Protein AF-A0A928GUH9-F1 (afdb_monomer)

Structure (mmCIF, N/CA/C/O backbone):
data_AF-A0A928GUH9-F1
#
_entry.id   AF-A0A928GUH9-F1
#
loop_
_atom_site.group_PDB
_atom_site.id
_atom_site.type_symbol
_atom_site.label_atom_id
_atom_site.label_alt_id
_atom_site.label_comp_id
_atom_site.label_asym_id
_atom_site.label_entity_id
_atom_site.label_seq_id
_atom_site.pdbx_PDB_ins_code
_atom_site.Cartn_x
_atom_site.Cartn_y
_atom_site.Cartn_z
_atom_site.occupancy
_atom_site.B_iso_or_equiv
_atom_site.auth_seq_id
_atom_site.auth_comp_id
_atom_site.auth_asym_id
_atom_site.auth_atom_id
_atom_site.pdbx_PDB_model_num
ATOM 1 N N . MET A 1 1 ? 10.749 -5.184 -19.248 1.00 74.69 1 MET A N 1
ATOM 2 C CA . MET A 1 1 ? 9.690 -4.911 -18.252 1.00 74.69 1 MET A CA 1
ATOM 3 C C . MET A 1 1 ? 9.813 -5.922 -17.132 1.00 74.69 1 MET A C 1
ATOM 5 O O . MET A 1 1 ? 9.704 -7.126 -17.361 1.00 74.69 1 MET A O 1
ATOM 9 N N . LYS A 1 2 ? 10.077 -5.426 -15.930 1.00 80.50 2 LYS A N 1
ATOM 10 C CA . LYS A 1 2 ? 10.194 -6.198 -14.700 1.00 80.50 2 LYS A CA 1
ATOM 11 C C . LYS A 1 2 ? 8.882 -6.116 -13.926 1.00 80.50 2 LYS A C 1
ATOM 13 O O . LYS A 1 2 ? 8.342 -5.031 -13.741 1.00 80.50 2 LYS A O 1
ATOM 18 N N . THR A 1 3 ? 8.409 -7.252 -13.426 1.00 82.69 3 THR A N 1
ATOM 19 C CA . THR A 1 3 ? 7.273 -7.311 -12.499 1.00 82.69 3 THR A CA 1
ATOM 20 C C . THR A 1 3 ? 7.790 -7.432 -11.069 1.00 82.69 3 THR A C 1
ATOM 22 O O . THR A 1 3 ? 8.674 -8.243 -10.787 1.00 82.69 3 THR A O 1
ATOM 25 N N . VAL A 1 4 ? 7.243 -6.626 -10.167 1.00 82.25 4 VAL A N 1
ATOM 26 C CA . VAL A 1 4 ? 7.534 -6.621 -8.735 1.00 82.25 4 VAL A CA 1
ATOM 27 C C . VAL A 1 4 ? 6.262 -7.009 -7.997 1.00 82.25 4 VAL A C 1
ATOM 29 O O . VAL A 1 4 ? 5.231 -6.351 -8.107 1.00 82.25 4 VAL A O 1
ATOM 32 N N . GLU A 1 5 ? 6.339 -8.105 -7.253 1.00 84.00 5 GLU A N 1
ATOM 33 C CA . GLU A 1 5 ? 5.236 -8.602 -6.442 1.00 84.00 5 GLU A CA 1
ATOM 34 C C . GLU A 1 5 ? 5.422 -8.152 -4.994 1.00 84.00 5 GLU A C 1
ATOM 36 O O . GLU A 1 5 ? 6.374 -8.550 -4.322 1.00 84.00 5 GLU A O 1
ATOM 41 N N . ILE A 1 6 ? 4.492 -7.337 -4.503 1.00 85.69 6 ILE A N 1
ATOM 42 C CA . ILE A 1 6 ? 4.540 -6.767 -3.160 1.00 85.69 6 ILE A CA 1
ATOM 43 C C . ILE A 1 6 ? 3.521 -7.476 -2.272 1.00 85.69 6 ILE A C 1
ATOM 45 O O . ILE A 1 6 ? 2.319 -7.509 -2.552 1.00 85.69 6 ILE A O 1
ATOM 49 N N . LYS A 1 7 ? 4.011 -8.005 -1.151 1.00 86.19 7 LYS A N 1
ATOM 50 C CA . LYS A 1 7 ? 3.223 -8.615 -0.074 1.00 86.19 7 LYS A CA 1
ATOM 51 C C . LYS A 1 7 ? 3.585 -7.962 1.247 1.00 86.19 7 LYS A C 1
ATOM 53 O O . LYS A 1 7 ? 4.732 -7.575 1.426 1.00 86.19 7 LYS A O 1
ATOM 58 N N . ASN A 1 8 ? 2.647 -7.952 2.195 1.00 89.69 8 ASN A N 1
ATOM 59 C CA . ASN A 1 8 ? 2.858 -7.389 3.533 1.00 89.69 8 ASN A CA 1
ATOM 60 C C . ASN A 1 8 ? 3.375 -5.947 3.465 1.00 89.69 8 ASN A C 1
ATOM 62 O O . ASN A 1 8 ? 4.513 -5.668 3.835 1.00 89.69 8 ASN A O 1
ATOM 66 N N . PHE A 1 9 ? 2.530 -5.054 2.966 1.00 90.94 9 PHE A N 1
ATOM 67 C CA . PHE A 1 9 ? 2.879 -3.655 2.761 1.00 90.94 9 PHE A CA 1
ATOM 68 C C . PHE A 1 9 ? 1.976 -2.728 3.563 1.00 90.94 9 PHE A C 1
ATOM 70 O O . PHE A 1 9 ? 0.904 -3.103 4.052 1.00 90.94 9 PHE A O 1
ATOM 77 N N . GLU A 1 10 ? 2.437 -1.496 3.682 1.00 93.94 10 GLU A N 1
ATOM 78 C CA . GLU A 1 10 ? 1.764 -0.410 4.366 1.00 93.94 10 GLU A CA 1
ATOM 79 C C . GLU A 1 10 ? 1.329 0.633 3.343 1.00 93.94 10 GLU A C 1
ATOM 81 O O . GLU A 1 10 ? 2.115 1.030 2.487 1.00 93.94 10 GLU A O 1
ATOM 86 N N . LEU A 1 11 ? 0.074 1.072 3.430 1.00 90.75 11 LEU A N 1
ATOM 87 C CA . LEU A 1 11 ? -0.471 2.155 2.623 1.00 90.75 11 LEU A CA 1
ATOM 88 C C . LEU A 1 11 ? -0.673 3.388 3.500 1.00 90.75 11 LEU A C 1
ATOM 90 O O . LEU A 1 11 ? -1.474 3.382 4.439 1.00 90.75 11 LEU A O 1
ATOM 94 N N . TYR A 1 12 ? 0.023 4.458 3.164 1.00 88.94 12 TYR A N 1
ATOM 95 C CA . TYR A 1 12 ? -0.096 5.754 3.807 1.00 88.94 12 TYR A CA 1
ATOM 96 C C . TYR A 1 12 ? -1.089 6.594 3.011 1.00 88.94 12 TYR A C 1
ATOM 98 O O . TYR A 1 12 ? -0.855 6.883 1.845 1.00 88.94 12 TYR A O 1
ATOM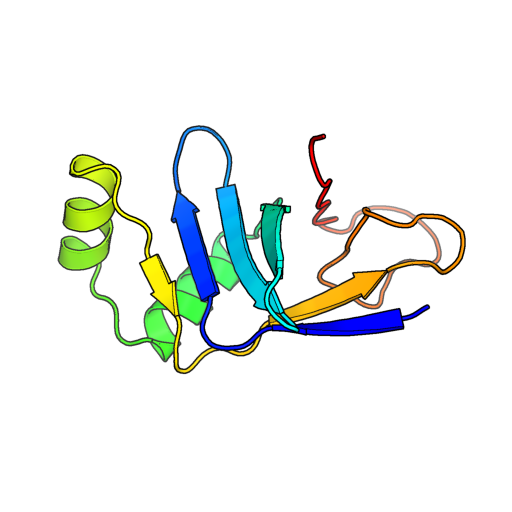 106 N N . THR A 1 13 ? -2.203 6.989 3.628 1.00 80.81 13 THR A N 1
ATOM 107 C CA . THR A 1 13 ? -3.265 7.790 2.991 1.00 80.81 13 THR A CA 1
ATOM 108 C C . THR A 1 13 ? -3.163 9.262 3.397 1.00 80.81 13 THR A C 1
ATOM 110 O O . THR A 1 13 ? -4.142 9.864 3.836 1.00 80.81 13 THR A O 1
ATOM 113 N N . THR A 1 14 ? -1.948 9.818 3.359 1.00 73.50 14 THR A N 1
ATOM 114 C CA . THR A 1 14 ? -1.693 11.218 3.745 1.00 73.50 14 THR A CA 1
ATOM 115 C C . THR A 1 14 ? -2.051 12.173 2.594 1.00 73.50 14 THR A C 1
ATOM 117 O O . THR A 1 14 ? -2.910 11.854 1.779 1.00 73.50 14 THR A O 1
ATOM 120 N N . GLY A 1 15 ? -1.417 13.350 2.494 1.00 71.62 15 GLY A N 1
ATOM 121 C CA . GLY A 1 15 ? -1.625 14.261 1.357 1.00 71.62 15 GLY A CA 1
ATOM 122 C C . GLY A 1 15 ? -1.270 13.646 -0.005 1.00 71.62 15 GLY A C 1
ATOM 123 O O . GLY A 1 15 ? -1.759 14.113 -1.027 1.00 71.62 15 GLY A O 1
ATOM 124 N N . VAL A 1 16 ? -0.453 12.589 -0.004 1.00 76.69 16 VAL A N 1
ATOM 125 C CA . VAL A 1 16 ? -0.186 11.703 -1.142 1.00 76.69 16 VAL A CA 1
ATOM 126 C C . VAL A 1 16 ? -0.367 10.262 -0.660 1.00 76.69 16 VAL A C 1
ATOM 128 O O . VAL A 1 16 ? -0.069 9.958 0.504 1.00 76.69 16 VAL A O 1
ATOM 131 N N . ILE A 1 17 ? -0.888 9.396 -1.534 1.00 79.88 17 ILE A N 1
ATOM 132 C CA . ILE A 1 17 ? -0.965 7.963 -1.260 1.00 79.88 17 ILE A CA 1
ATOM 133 C C . ILE A 1 17 ? 0.417 7.358 -1.507 1.00 79.88 17 ILE A C 1
ATOM 135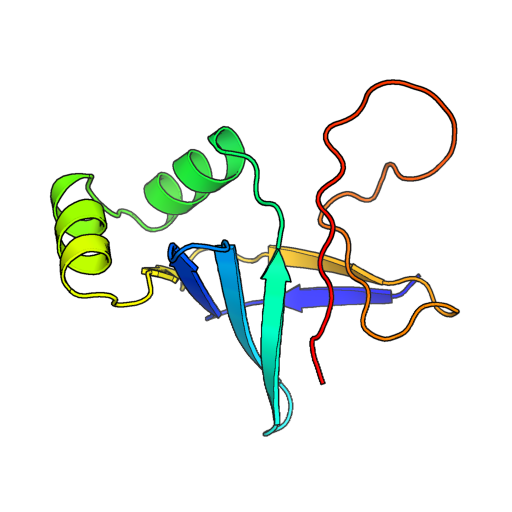 O O . ILE A 1 17 ? 1.007 7.544 -2.569 1.00 79.88 17 ILE A O 1
ATOM 139 N N . SER A 1 18 ? 0.941 6.629 -0.528 1.00 85.50 18 SER A N 1
ATOM 140 C CA . SER A 1 18 ? 2.264 6.009 -0.630 1.00 85.50 18 SER A CA 1
ATOM 141 C C . SER A 1 18 ? 2.236 4.569 -0.142 1.00 85.50 18 SER A C 1
ATOM 143 O O . SER A 1 18 ? 1.497 4.238 0.787 1.00 85.50 18 SER A O 1
ATOM 145 N N . ILE A 1 19 ? 3.053 3.716 -0.753 1.00 87.88 19 ILE A N 1
ATOM 146 C CA . ILE A 1 19 ? 3.226 2.315 -0.373 1.00 87.88 19 ILE A CA 1
ATOM 147 C C . ILE A 1 19 ? 4.629 2.120 0.182 1.00 87.88 19 ILE A C 1
ATOM 149 O O . ILE A 1 19 ? 5.603 2.554 -0.431 1.00 87.88 19 ILE A O 1
ATOM 153 N N . ALA A 1 20 ? 4.717 1.428 1.317 1.00 89.56 20 ALA A N 1
ATOM 154 C CA . ALA A 1 20 ? 5.977 1.006 1.906 1.00 89.56 20 ALA A CA 1
ATOM 155 C C . ALA A 1 20 ? 6.027 -0.512 2.104 1.00 89.56 20 ALA A C 1
ATOM 157 O O . ALA A 1 20 ? 5.051 -1.122 2.555 1.00 89.56 20 ALA A O 1
ATOM 158 N N . TRP A 1 21 ? 7.166 -1.125 1.790 1.00 89.88 21 TRP A N 1
ATOM 159 C CA . TRP A 1 21 ? 7.439 -2.534 2.077 1.00 89.88 21 TRP A CA 1
ATOM 160 C C . TRP A 1 21 ? 8.935 -2.768 2.271 1.00 89.88 21 TRP A C 1
ATOM 162 O O . TRP A 1 21 ? 9.758 -1.911 1.961 1.00 89.88 21 TRP A O 1
ATOM 172 N N . LYS A 1 22 ? 9.284 -3.955 2.771 1.00 86.62 22 LYS A N 1
ATOM 173 C CA . LYS A 1 22 ? 10.673 -4.376 2.943 1.00 86.62 22 LYS A CA 1
ATOM 174 C C . LYS A 1 22 ? 11.038 -5.441 1.915 1.00 86.62 22 LYS A C 1
ATOM 176 O O . LYS A 1 22 ? 10.400 -6.495 1.868 1.00 86.62 22 LYS A O 1
ATOM 181 N N . GLU A 1 23 ? 12.083 -5.201 1.130 1.00 82.25 23 GLU A N 1
ATOM 182 C CA . GLU A 1 23 ? 12.629 -6.159 0.165 1.00 82.25 23 GLU A CA 1
ATOM 183 C C . GLU A 1 23 ? 14.137 -6.307 0.384 1.00 82.25 23 GLU A C 1
ATOM 185 O O . GLU A 1 23 ? 14.868 -5.330 0.358 1.00 82.25 23 GLU A O 1
ATOM 190 N N . LYS A 1 24 ? 14.617 -7.540 0.613 1.00 81.94 24 LYS A N 1
ATOM 191 C CA . LYS A 1 24 ? 16.057 -7.853 0.773 1.00 81.94 24 LYS A CA 1
ATOM 192 C C . LYS A 1 24 ? 16.805 -6.922 1.745 1.00 81.94 24 LYS A C 1
ATOM 194 O O . LYS A 1 24 ? 17.928 -6.517 1.482 1.00 81.94 24 LYS A O 1
ATOM 199 N N . ASP A 1 25 ? 16.168 -6.636 2.876 1.00 82.56 25 ASP A N 1
ATOM 200 C CA . ASP A 1 25 ? 16.665 -5.751 3.936 1.00 82.56 25 ASP A CA 1
ATOM 201 C C . ASP A 1 25 ? 16.672 -4.246 3.642 1.00 82.56 25 ASP A C 1
ATOM 203 O O . ASP A 1 25 ? 17.055 -3.470 4.515 1.00 82.56 25 ASP A O 1
ATOM 207 N N . GLU A 1 26 ? 16.136 -3.831 2.498 1.00 82.19 26 GLU A N 1
ATOM 208 C CA . GLU A 1 26 ? 15.911 -2.429 2.158 1.00 82.19 26 GLU A CA 1
ATOM 209 C C . GLU A 1 26 ? 14.445 -2.051 2.396 1.00 82.19 26 GLU A C 1
ATOM 211 O O . GLU A 1 26 ? 13.523 -2.791 2.033 1.00 82.19 26 GLU A O 1
ATOM 216 N N . ASP A 1 27 ? 14.236 -0.900 3.034 1.00 85.50 27 ASP A N 1
ATOM 217 C CA . ASP A 1 27 ? 12.918 -0.290 3.172 1.00 85.50 27 ASP A CA 1
ATOM 218 C C . ASP A 1 27 ? 12.630 0.515 1.900 1.00 85.50 27 ASP A C 1
ATOM 220 O O . ASP A 1 27 ? 13.333 1.477 1.586 1.00 85.50 27 ASP A O 1
ATOM 224 N N . ILE A 1 28 ? 11.603 0.110 1.157 1.00 85.94 28 ILE A N 1
ATOM 225 C CA . ILE A 1 28 ? 11.188 0.767 -0.080 1.00 85.94 28 ILE A CA 1
ATOM 226 C C . ILE A 1 28 ? 9.948 1.604 0.208 1.00 85.94 28 ILE A C 1
ATOM 228 O O . ILE A 1 28 ? 9.001 1.124 0.832 1.00 85.94 28 ILE A O 1
ATOM 232 N N . PHE A 1 29 ? 9.952 2.847 -0.272 1.00 86.44 29 PHE A N 1
ATOM 233 C CA . PHE A 1 29 ? 8.843 3.785 -0.150 1.00 86.44 29 PHE A CA 1
ATOM 234 C C . PHE A 1 29 ? 8.578 4.449 -1.500 1.00 86.44 29 PHE A C 1
ATOM 236 O O . PHE A 1 29 ? 9.466 5.079 -2.074 1.00 86.44 29 PHE A O 1
ATOM 243 N N . ILE A 1 30 ? 7.353 4.323 -2.003 1.00 83.75 30 ILE A N 1
ATOM 244 C CA . ILE A 1 30 ? 6.942 4.920 -3.277 1.00 83.75 30 ILE A CA 1
ATOM 245 C C . ILE A 1 30 ? 5.651 5.698 -3.095 1.00 83.75 30 ILE A C 1
ATOM 247 O O . ILE A 1 30 ? 4.751 5.264 -2.375 1.00 83.75 30 ILE A O 1
ATOM 251 N N . ASN A 1 31 ? 5.531 6.831 -3.777 1.00 80.50 31 ASN A N 1
ATOM 252 C CA . ASN A 1 31 ? 4.218 7.435 -3.973 1.00 80.50 31 ASN A CA 1
ATOM 253 C C . ASN A 1 31 ? 3.502 6.645 -5.049 1.00 80.50 31 ASN A C 1
ATOM 255 O O . ASN A 1 31 ? 4.147 6.248 -6.008 1.00 80.50 31 ASN A O 1
ATOM 259 N N . VAL A 1 32 ? 2.206 6.425 -4.893 1.00 74.56 32 VAL A N 1
ATOM 260 C CA . VAL A 1 32 ? 1.381 5.791 -5.912 1.00 74.56 32 VAL A CA 1
ATOM 261 C C . VAL A 1 32 ? 0.160 6.655 -6.144 1.00 74.56 32 VAL A C 1
ATOM 263 O O . VAL A 1 32 ? -0.456 7.154 -5.202 1.00 74.56 32 VAL A O 1
ATOM 266 N N . ASP A 1 33 ? -0.220 6.806 -7.397 1.00 72.38 33 ASP A N 1
ATOM 267 C CA . ASP A 1 33 ? -1.615 7.062 -7.696 1.00 72.38 33 ASP A CA 1
ATOM 268 C C . ASP A 1 33 ? -2.366 5.727 -7.538 1.00 72.38 33 ASP A C 1
ATOM 270 O O . ASP A 1 33 ? -1.890 4.682 -7.985 1.00 72.38 33 ASP A O 1
ATOM 274 N N . LEU A 1 34 ? -3.497 5.719 -6.838 1.00 74.94 34 LEU A N 1
ATOM 275 C CA . LEU A 1 34 ? -4.264 4.503 -6.578 1.00 74.94 34 LEU A CA 1
ATOM 276 C C . LEU A 1 34 ? -5.745 4.789 -6.770 1.00 74.94 34 LEU A C 1
ATOM 278 O O . LEU A 1 34 ? -6.325 5.589 -6.035 1.00 74.94 34 LEU A O 1
ATOM 282 N N . ASP A 1 35 ? -6.357 4.059 -7.702 1.00 75.50 35 ASP A N 1
ATOM 283 C CA . ASP A 1 35 ? -7.788 4.142 -7.960 1.00 75.50 35 ASP A CA 1
ATOM 284 C C . ASP A 1 35 ? -8.601 3.944 -6.676 1.00 75.50 35 ASP A C 1
ATOM 286 O O . ASP A 1 35 ? -8.353 3.025 -5.882 1.00 75.50 35 ASP A O 1
ATOM 290 N N . LEU A 1 36 ? -9.657 4.741 -6.520 1.00 79.62 36 LEU A N 1
ATOM 291 C CA . LEU A 1 36 ? -10.573 4.601 -5.398 1.00 79.62 36 LEU A CA 1
ATOM 292 C C . LEU A 1 36 ? -11.257 3.226 -5.398 1.00 79.62 36 LEU A C 1
ATOM 294 O O 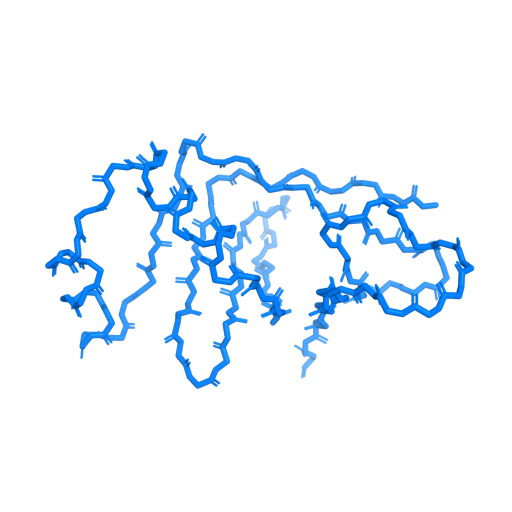. LEU A 1 36 ? -11.403 2.626 -4.330 1.00 79.62 36 LEU A O 1
ATOM 298 N N . ALA A 1 37 ? -11.668 2.691 -6.555 1.00 78.88 37 ALA A N 1
ATOM 299 C CA . ALA A 1 37 ? -12.311 1.378 -6.597 1.00 78.88 37 ALA A CA 1
ATOM 300 C C . ALA A 1 37 ? -11.317 0.247 -6.276 1.00 78.88 37 ALA A C 1
ATOM 302 O O . ALA A 1 37 ? -11.677 -0.686 -5.544 1.00 78.88 37 ALA A O 1
ATOM 303 N N . ALA A 1 38 ? -10.062 0.348 -6.729 1.00 80.44 38 ALA A N 1
ATOM 304 C CA . ALA A 1 38 ? -8.991 -0.563 -6.322 1.00 80.44 38 ALA A CA 1
ATOM 305 C C . ALA A 1 38 ? -8.763 -0.521 -4.804 1.00 80.44 38 ALA A C 1
ATOM 307 O O . ALA A 1 38 ? -8.796 -1.572 -4.155 1.00 80.44 38 ALA A O 1
ATOM 308 N N . LEU A 1 39 ? -8.638 0.673 -4.216 1.00 84.56 39 LEU A N 1
ATOM 309 C CA . LEU A 1 39 ? -8.490 0.847 -2.772 1.00 84.56 39 LEU A CA 1
ATOM 310 C C . LEU A 1 39 ? -9.661 0.214 -2.007 1.00 84.56 39 LEU A C 1
ATOM 312 O O . LEU A 1 39 ? -9.445 -0.606 -1.116 1.00 84.56 39 LEU A O 1
ATOM 316 N N . LEU A 1 40 ? -10.908 0.516 -2.379 1.00 85.06 40 LEU A N 1
ATOM 317 C CA . LEU A 1 40 ? -12.095 -0.056 -1.731 1.00 85.06 40 LEU A CA 1
ATOM 318 C C . LEU A 1 40 ? -12.117 -1.591 -1.807 1.00 85.06 40 LEU A C 1
ATOM 320 O O . LEU A 1 40 ? -12.469 -2.264 -0.832 1.00 85.06 40 LEU A O 1
ATOM 324 N N . LYS A 1 41 ? -11.701 -2.165 -2.941 1.00 83.56 41 LYS A N 1
ATOM 325 C CA . LYS A 1 41 ? -11.576 -3.617 -3.108 1.00 83.56 41 LYS A CA 1
ATOM 326 C C . LYS A 1 41 ? -10.502 -4.197 -2.187 1.00 83.56 41 LYS A C 1
ATOM 328 O O . LYS A 1 41 ? -10.754 -5.220 -1.549 1.00 83.56 41 LYS A O 1
ATOM 333 N N . MET A 1 42 ? -9.345 -3.546 -2.079 1.00 88.56 42 MET A N 1
ATOM 334 C CA . MET A 1 42 ? -8.267 -3.953 -1.174 1.00 88.56 42 MET A CA 1
ATOM 335 C C . MET A 1 42 ? -8.727 -3.934 0.287 1.00 88.56 42 MET A C 1
ATOM 337 O O . MET A 1 42 ? -8.544 -4.922 0.997 1.00 88.56 42 MET A O 1
ATOM 341 N N . LEU A 1 43 ? -9.394 -2.859 0.723 1.00 89.50 43 LEU A N 1
ATOM 342 C CA . LEU A 1 43 ? -9.942 -2.735 2.080 1.00 89.50 43 LEU A CA 1
ATOM 343 C C . LEU A 1 43 ? -10.925 -3.865 2.401 1.00 89.50 43 LEU A C 1
ATOM 345 O O . LEU A 1 43 ? -10.856 -4.473 3.472 1.00 89.50 43 LEU A O 1
ATOM 349 N N . LYS A 1 44 ? -11.802 -4.194 1.445 1.00 85.56 44 LYS A N 1
ATOM 350 C CA . LYS A 1 44 ? -12.758 -5.298 1.573 1.00 85.56 44 LYS A CA 1
ATOM 351 C C . LYS A 1 44 ? -12.066 -6.656 1.707 1.00 85.56 44 LYS A C 1
ATOM 353 O O . LYS A 1 44 ? -12.493 -7.460 2.532 1.00 85.56 44 LYS A O 1
ATOM 358 N N . ILE A 1 45 ? -11.023 -6.919 0.915 1.00 84.88 45 ILE A N 1
ATOM 359 C CA . ILE A 1 45 ? -10.237 -8.163 0.990 1.00 84.88 45 ILE A CA 1
ATOM 360 C C . ILE A 1 45 ? -9.537 -8.274 2.347 1.00 84.88 45 ILE A C 1
ATOM 362 O O . ILE A 1 45 ? -9.567 -9.332 2.982 1.00 84.88 45 ILE A O 1
ATOM 366 N N . GLU A 1 46 ? -8.939 -7.179 2.815 1.00 88.88 46 GLU A N 1
ATOM 367 C CA . GLU A 1 46 ? -8.249 -7.150 4.103 1.00 88.88 46 GLU A CA 1
ATOM 368 C C . GLU A 1 46 ? -9.234 -7.328 5.274 1.00 88.88 46 GLU A C 1
ATOM 370 O O . GLU A 1 46 ? -8.909 -7.967 6.281 1.00 88.88 46 GLU A O 1
ATOM 375 N N . GLY A 1 47 ? -10.483 -6.885 5.092 1.00 89.69 47 GLY A N 1
ATOM 376 C CA . GLY A 1 47 ? -11.544 -6.915 6.098 1.00 89.69 47 GLY A CA 1
ATOM 377 C C . GLY A 1 47 ? -11.535 -5.672 6.987 1.00 89.69 47 GLY A C 1
ATOM 378 O O . GLY A 1 47 ? -11.886 -5.753 8.163 1.00 89.69 47 GLY A O 1
ATOM 379 N N . LEU A 1 48 ? -11.091 -4.536 6.445 1.00 91.75 48 LEU A N 1
ATOM 380 C CA . LEU A 1 48 ? -11.048 -3.260 7.151 1.00 91.75 48 LEU A CA 1
ATOM 381 C C . LEU A 1 48 ? -12.408 -2.563 7.057 1.00 91.75 48 LEU A C 1
ATOM 383 O O . LEU A 1 48 ? -12.944 -2.374 5.965 1.00 91.75 48 LEU A O 1
ATOM 387 N N . SER A 1 49 ? -12.966 -2.181 8.207 1.00 93.19 49 SER A N 1
ATOM 388 C CA . SER A 1 49 ? -14.189 -1.380 8.258 1.00 93.19 49 SER A CA 1
ATOM 389 C C . SER A 1 49 ? -13.892 0.099 8.018 1.00 93.19 49 SER A C 1
ATOM 391 O O . SER A 1 49 ? -12.763 0.557 8.215 1.00 93.19 49 SER A O 1
ATOM 393 N N . TYR A 1 50 ? -14.921 0.858 7.642 1.00 91.50 50 TYR A N 1
ATOM 394 C CA . TYR A 1 50 ? -14.812 2.305 7.473 1.00 91.50 50 TYR A CA 1
ATOM 395 C C . TYR A 1 50 ? -14.322 2.993 8.754 1.00 91.50 50 TYR A C 1
ATOM 397 O O . TYR A 1 50 ? -13.385 3.783 8.699 1.00 91.50 50 TYR A O 1
ATOM 405 N N . GLU A 1 51 ? -14.873 2.633 9.916 1.00 94.19 51 GLU A N 1
ATOM 406 C CA . GLU A 1 51 ? -14.499 3.221 11.208 1.00 94.19 51 GLU A CA 1
ATOM 407 C C . GLU A 1 51 ? -13.026 2.961 11.523 1.00 94.19 51 GLU A C 1
ATOM 409 O O . GLU A 1 51 ? -12.331 3.825 12.058 1.00 94.19 51 GLU A O 1
ATOM 414 N N . LYS A 1 52 ? -12.523 1.773 11.161 1.00 91.19 52 LYS A N 1
ATOM 415 C CA . LYS A 1 52 ? -11.113 1.445 11.347 1.00 91.19 52 LYS A CA 1
ATOM 416 C C . LYS A 1 52 ? -10.227 2.285 10.435 1.00 91.19 52 LYS A C 1
ATOM 418 O O . LYS A 1 52 ? -9.215 2.796 10.906 1.00 91.19 52 LYS A O 1
ATOM 423 N N . VAL A 1 53 ? -10.599 2.431 9.164 1.00 90.94 53 VAL A N 1
ATOM 424 C CA . VAL A 1 53 ? -9.863 3.256 8.194 1.00 90.94 53 VAL A CA 1
ATOM 425 C C . VAL A 1 53 ? -9.852 4.718 8.632 1.00 90.94 53 VAL A C 1
ATOM 427 O O . VAL A 1 53 ? -8.782 5.319 8.690 1.00 90.94 53 VAL A O 1
ATOM 430 N N . GLN A 1 54 ? -11.004 5.257 9.035 1.00 90.81 54 GLN A N 1
ATOM 431 C CA . GLN A 1 54 ? -11.126 6.613 9.563 1.00 90.81 54 GLN A CA 1
ATOM 432 C C . GLN A 1 54 ? -10.222 6.811 10.785 1.00 90.81 54 GLN A C 1
ATOM 434 O O . GLN A 1 54 ? -9.417 7.739 10.805 1.00 90.81 54 GLN A O 1
ATOM 439 N N . GLN A 1 55 ? -10.272 5.896 11.759 1.00 91.88 55 GLN A N 1
ATOM 440 C CA . GLN A 1 55 ? -9.410 5.957 12.939 1.00 91.88 55 GLN A CA 1
ATOM 441 C C . GLN A 1 55 ? -7.919 5.941 12.566 1.00 91.88 55 GLN A C 1
ATOM 443 O O . GLN A 1 55 ? -7.128 6.658 13.177 1.00 91.88 55 GLN A O 1
ATOM 448 N N . MET A 1 56 ? -7.499 5.104 11.612 1.00 90.25 56 MET A N 1
ATOM 449 C CA . MET A 1 56 ? -6.098 5.075 11.171 1.00 90.25 56 MET A CA 1
ATOM 450 C C . MET A 1 56 ? -5.710 6.399 10.506 1.00 90.25 56 MET A C 1
ATOM 452 O O . MET A 1 56 ? -4.685 6.969 10.874 1.00 90.25 56 MET A O 1
ATOM 456 N N . SER A 1 57 ? -6.564 6.933 9.629 1.00 86.56 57 SER A N 1
ATOM 457 C CA . SER A 1 57 ? -6.344 8.210 8.946 1.00 86.56 57 SER A CA 1
ATOM 458 C C . SER A 1 57 ? -6.226 9.386 9.921 1.00 86.56 57 SER A C 1
ATOM 460 O O . SER A 1 57 ? -5.281 10.164 9.827 1.00 86.56 57 SER A O 1
ATOM 462 N N . GLU A 1 58 ? -7.139 9.508 10.889 1.00 88.75 58 GLU A N 1
ATOM 463 C CA . GLU A 1 58 ? -7.128 10.582 11.899 1.00 88.75 58 GLU A CA 1
ATOM 464 C C . GLU A 1 58 ? -5.867 10.548 12.773 1.00 88.75 58 GLU A C 1
ATOM 466 O O . GLU A 1 58 ? -5.360 11.588 13.189 1.00 88.75 58 GLU A O 1
ATOM 471 N N . ASN A 1 59 ? -5.329 9.351 13.018 1.00 89.00 59 ASN A N 1
ATOM 472 C CA . ASN A 1 59 ? -4.103 9.151 13.787 1.00 89.00 59 ASN A CA 1
ATOM 473 C C . ASN A 1 59 ? -2.834 9.113 12.918 1.00 89.00 59 ASN A C 1
ATOM 475 O O . ASN A 1 59 ? -1.775 8.765 13.440 1.00 89.00 59 ASN A O 1
ATOM 479 N N . GLN A 1 60 ? -2.936 9.425 11.620 1.00 86.44 60 GLN A N 1
ATOM 480 C CA . GLN A 1 60 ? -1.826 9.384 10.657 1.00 86.44 60 GLN A CA 1
ATOM 481 C C . GLN A 1 60 ? -1.092 8.030 10.643 1.00 86.44 60 GLN A C 1
ATOM 483 O O . GLN A 1 60 ? 0.129 7.963 10.512 1.00 86.44 60 GLN A O 1
ATOM 488 N N . LYS A 1 61 ? -1.836 6.933 10.818 1.00 91.62 61 LYS A N 1
ATOM 489 C CA . LYS A 1 61 ? -1.303 5.568 10.790 1.00 91.62 61 LYS A CA 1
ATOM 490 C C . LYS A 1 61 ? -1.525 4.930 9.420 1.00 91.62 61 LYS A C 1
ATOM 492 O O . LYS A 1 61 ? -2.592 5.135 8.838 1.00 91.62 61 LYS A O 1
ATOM 497 N N . PRO A 1 62 ? -0.577 4.115 8.933 1.00 93.06 62 PRO A N 1
ATOM 498 C CA . PRO A 1 62 ? -0.769 3.388 7.691 1.00 93.06 62 PRO A CA 1
ATOM 499 C C . PRO A 1 62 ? -1.841 2.304 7.823 1.00 93.06 62 PRO A C 1
ATOM 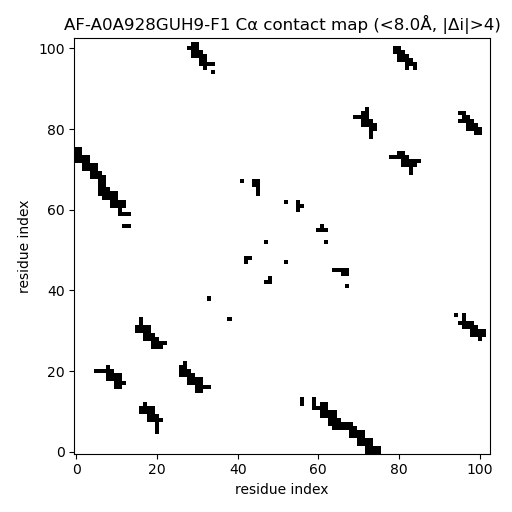501 O O . PRO A 1 62 ? -2.089 1.747 8.899 1.00 93.06 62 PRO A O 1
ATOM 504 N N . LEU A 1 63 ? -2.440 1.960 6.688 1.00 93.25 63 LEU A N 1
ATOM 505 C CA . LEU A 1 63 ? -3.262 0.770 6.525 1.00 93.25 63 LEU A CA 1
ATOM 506 C C . LEU A 1 63 ? -2.346 -0.401 6.171 1.00 93.25 63 LEU A C 1
ATOM 508 O O . LEU A 1 63 ? -1.618 -0.351 5.185 1.00 93.25 63 LEU A O 1
ATOM 512 N N . VAL A 1 64 ? -2.374 -1.455 6.981 1.00 93.50 64 VAL A N 1
ATOM 513 C CA . VAL A 1 64 ? -1.512 -2.628 6.788 1.00 93.50 64 VAL A CA 1
ATOM 514 C C . VAL A 1 64 ? -2.264 -3.684 5.985 1.00 93.50 64 VAL A C 1
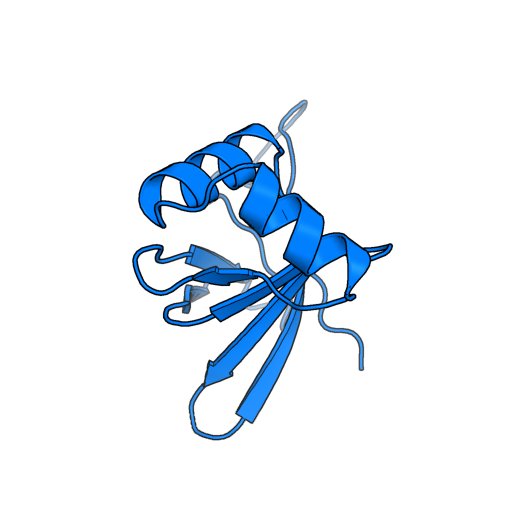ATOM 516 O O . VAL A 1 64 ? -3.322 -4.143 6.419 1.00 93.50 64 VAL A O 1
ATOM 519 N N . PHE A 1 65 ? -1.692 -4.105 4.859 1.00 89.62 65 PHE A N 1
ATOM 520 C CA . PHE A 1 65 ? -2.249 -5.131 3.982 1.00 89.62 65 PHE A CA 1
ATOM 521 C C . PHE A 1 65 ? -1.433 -6.419 4.060 1.00 89.62 65 PHE A C 1
ATOM 523 O O . PHE A 1 65 ? -0.244 -6.436 3.741 1.00 89.62 65 PHE A O 1
ATOM 530 N N . LYS A 1 66 ? -2.074 -7.518 4.468 1.00 89.94 66 LYS A N 1
ATOM 531 C CA . LYS A 1 66 ? -1.455 -8.850 4.586 1.00 89.94 66 LYS A CA 1
ATOM 532 C C . LYS A 1 66 ? -2.092 -9.881 3.662 1.00 89.94 66 LYS A C 1
ATOM 534 O O . LYS A 1 66 ? -1.456 -10.880 3.335 1.00 89.94 66 LYS A O 1
ATOM 539 N N . LYS A 1 67 ? -3.350 -9.670 3.263 1.00 85.12 67 LYS A N 1
ATOM 540 C CA . LYS A 1 67 ? -4.101 -10.578 2.380 1.00 85.12 67 LYS A CA 1
ATOM 541 C C . LYS A 1 67 ? -4.048 -10.147 0.918 1.00 85.12 67 LYS A C 1
ATOM 543 O O . LYS A 1 67 ? -4.324 -10.956 0.036 1.00 85.12 67 LYS A O 1
ATOM 548 N N . VAL A 1 68 ? -3.719 -8.883 0.665 1.00 86.25 68 VAL A N 1
ATOM 549 C CA . VAL A 1 68 ? -3.572 -8.321 -0.680 1.00 86.25 68 VAL A CA 1
ATOM 550 C C . VAL A 1 68 ? -2.132 -8.493 -1.159 1.00 86.25 68 VAL A C 1
ATOM 552 O O . VAL A 1 68 ? -1.185 -8.272 -0.409 1.00 86.25 68 VAL A O 1
ATOM 555 N N . THR A 1 69 ? -1.982 -8.880 -2.423 1.00 84.81 69 THR A N 1
ATOM 556 C CA . THR A 1 69 ? -0.717 -8.814 -3.161 1.00 84.81 69 THR A CA 1
ATOM 557 C C . THR A 1 69 ? -0.863 -7.747 -4.237 1.00 84.81 69 THR A C 1
ATOM 559 O O . THR A 1 69 ? -1.854 -7.768 -4.969 1.00 84.81 69 THR A O 1
ATOM 562 N N . LEU A 1 70 ? 0.083 -6.814 -4.308 1.00 82.88 70 LEU A N 1
ATOM 563 C CA . LEU A 1 70 ? 0.124 -5.785 -5.343 1.00 82.88 70 LEU A CA 1
ATOM 564 C C . LEU A 1 70 ? 1.166 -6.169 -6.393 1.00 82.88 70 LEU A C 1
ATOM 566 O O . LEU A 1 70 ? 2.261 -6.605 -6.045 1.00 82.88 70 LEU A O 1
ATOM 570 N N . LEU A 1 71 ? 0.816 -6.010 -7.665 1.00 81.81 71 LEU A N 1
ATOM 571 C CA . LEU A 1 71 ? 1.746 -6.175 -8.774 1.00 81.81 71 LEU A CA 1
ATOM 572 C C . LEU A 1 71 ? 2.108 -4.796 -9.304 1.00 81.81 71 LEU A C 1
ATOM 574 O O . LEU A 1 71 ? 1.223 -4.010 -9.641 1.00 81.81 71 LEU A O 1
ATOM 578 N N . LEU A 1 72 ? 3.405 -4.526 -9.347 1.00 81.38 72 LEU A N 1
ATOM 579 C CA . LEU A 1 72 ? 3.969 -3.346 -9.972 1.00 81.38 72 LEU A CA 1
ATOM 580 C C . LEU A 1 72 ? 4.796 -3.753 -11.188 1.00 81.38 72 LEU A C 1
ATOM 582 O O . LEU A 1 72 ? 5.480 -4.774 -11.175 1.00 81.38 72 LEU A O 1
ATOM 586 N N . PHE A 1 73 ? 4.767 -2.931 -12.220 1.00 80.50 73 PHE A N 1
ATOM 587 C CA . PHE A 1 73 ? 5.512 -3.100 -13.457 1.00 80.50 73 PHE A CA 1
ATOM 588 C C . PHE A 1 73 ? 6.496 -1.949 -13.592 1.00 80.50 73 PHE A C 1
ATOM 590 O O . PHE A 1 73 ? 6.146 -0.805 -13.324 1.00 80.50 73 PHE A O 1
ATOM 597 N N . GLN A 1 74 ? 7.728 -2.253 -13.973 1.00 79.50 74 GLN A N 1
ATOM 598 C CA . GLN A 1 74 ? 8.802 -1.285 -14.154 1.00 79.50 74 GLN A CA 1
ATOM 599 C C . GLN A 1 74 ? 9.471 -1.526 -15.503 1.00 79.50 74 GLN A C 1
ATOM 601 O O . GLN A 1 74 ? 9.819 -2.665 -15.834 1.00 79.50 74 GLN A O 1
ATOM 606 N N . ASP A 1 75 ? 9.674 -0.458 -16.266 1.00 79.06 75 ASP A N 1
ATOM 607 C CA . ASP A 1 75 ? 10.426 -0.529 -17.513 1.00 79.06 75 ASP A CA 1
ATOM 608 C C . ASP A 1 75 ? 11.928 -0.634 -17.240 1.00 79.06 75 ASP A C 1
ATOM 610 O O . ASP A 1 75 ? 12.448 -0.075 -16.271 1.00 79.06 75 ASP A O 1
ATOM 614 N N . ASP A 1 76 ? 12.638 -1.359 -18.106 1.00 79.31 76 ASP A N 1
ATOM 615 C CA . ASP A 1 76 ? 14.064 -1.646 -17.904 1.00 79.31 76 ASP A CA 1
ATOM 616 C C . ASP A 1 76 ? 14.930 -0.373 -18.035 1.00 79.31 76 ASP A C 1
ATOM 618 O O . ASP A 1 76 ? 16.034 -0.313 -17.496 1.00 79.31 76 ASP A O 1
ATOM 622 N N . ASP A 1 77 ? 14.422 0.654 -18.724 1.00 78.00 77 ASP A N 1
ATOM 623 C CA . ASP A 1 77 ? 15.050 1.959 -18.948 1.00 78.00 77 ASP A CA 1
ATOM 624 C C . ASP A 1 77 ? 14.594 3.053 -17.962 1.00 78.00 77 ASP A C 1
ATOM 626 O O . ASP A 1 77 ? 15.160 4.148 -17.974 1.00 78.00 77 ASP A O 1
ATOM 630 N N . LYS A 1 78 ? 13.626 2.770 -17.073 1.00 74.31 78 LYS A N 1
ATOM 631 C CA . LYS A 1 78 ? 13.102 3.719 -16.068 1.00 74.31 78 LYS A CA 1
ATOM 632 C C . LYS A 1 78 ? 13.130 3.140 -14.646 1.00 74.31 78 LYS A C 1
ATOM 634 O O . LYS A 1 78 ? 12.080 2.945 -14.022 1.00 74.31 78 LYS A O 1
ATOM 639 N N . PRO A 1 79 ? 14.325 2.870 -14.093 1.00 70.69 79 PRO A N 1
ATOM 640 C CA . PRO A 1 79 ? 14.441 2.424 -12.712 1.00 70.69 79 PRO A CA 1
ATOM 641 C C . PRO A 1 79 ? 13.841 3.470 -11.759 1.00 70.69 79 PRO A C 1
ATOM 643 O O . PRO A 1 79 ? 14.077 4.665 -11.893 1.00 70.69 79 PRO A O 1
ATOM 646 N N . GLY A 1 80 ? 13.044 3.002 -10.802 1.00 68.44 80 GLY A N 1
ATOM 647 C CA . GLY A 1 80 ? 12.350 3.823 -9.808 1.00 68.44 80 GLY A CA 1
ATOM 648 C C . GLY A 1 80 ? 10.961 4.329 -10.204 1.00 68.44 80 GLY A C 1
ATOM 649 O O . GLY A 1 80 ? 10.260 4.851 -9.338 1.00 68.44 80 GLY A O 1
ATOM 650 N N . GLN A 1 81 ? 10.533 4.119 -11.454 1.00 70.44 81 GLN A N 1
ATOM 651 C CA . GLN A 1 81 ? 9.145 4.330 -11.870 1.00 70.44 81 GLN A CA 1
ATOM 652 C C . GLN A 1 81 ? 8.395 2.998 -11.913 1.00 70.44 81 GLN A C 1
ATOM 654 O O . GLN A 1 81 ? 8.925 2.000 -12.411 1.00 70.44 81 GLN A O 1
ATOM 659 N N . TYR A 1 82 ? 7.179 2.981 -11.366 1.00 74.94 82 TYR A N 1
ATOM 660 C CA . TYR A 1 82 ? 6.330 1.794 -11.328 1.00 74.94 82 TYR A CA 1
ATOM 661 C C . TYR A 1 82 ? 4.905 2.087 -11.802 1.00 74.94 82 TYR A C 1
ATOM 663 O O . TYR A 1 82 ? 4.381 3.186 -11.618 1.00 74.94 82 TYR A O 1
ATOM 671 N N . TYR A 1 83 ? 4.271 1.054 -12.350 1.00 72.12 83 TYR A N 1
ATOM 672 C CA . TYR A 1 83 ? 2.907 1.063 -12.874 1.00 72.12 83 TYR A CA 1
ATOM 673 C C . TYR A 1 83 ? 2.112 -0.105 -12.284 1.00 72.12 83 TYR A C 1
ATOM 675 O O . TYR A 1 83 ? 2.674 -1.166 -12.038 1.00 72.12 83 TYR A O 1
ATOM 683 N N . THR A 1 84 ? 0.806 0.041 -12.068 1.00 66.31 84 THR A N 1
ATOM 684 C CA . THR A 1 84 ? -0.047 -1.029 -11.497 1.00 66.31 84 THR A CA 1
AT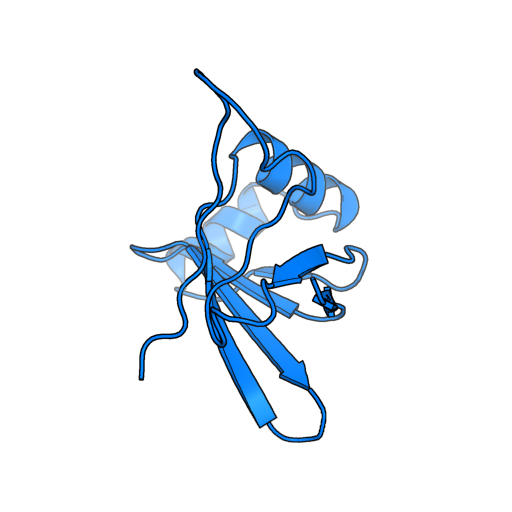OM 685 C C . THR A 1 84 ? -0.836 -1.822 -12.553 1.00 66.31 84 THR A C 1
ATOM 687 O O . THR A 1 84 ? -1.553 -2.760 -12.205 1.00 66.31 84 THR A O 1
ATOM 690 N N . SER A 1 85 ? -0.704 -1.477 -13.840 1.00 64.75 85 SER A N 1
ATOM 691 C CA . SER A 1 85 ? -1.390 -2.116 -14.974 1.00 64.75 85 SER A CA 1
ATOM 692 C C . SER A 1 85 ? -0.404 -2.461 -16.094 1.00 64.75 85 SER A C 1
ATOM 694 O O . SER A 1 85 ? 0.477 -1.663 -16.400 1.00 64.75 85 SER A O 1
ATOM 696 N N . GLU A 1 86 ? -0.575 -3.628 -16.727 1.00 52.78 86 GLU A N 1
ATOM 697 C CA . GLU A 1 86 ? 0.224 -4.062 -17.890 1.00 52.78 86 GLU A CA 1
ATOM 698 C C . GLU A 1 86 ? -0.169 -3.355 -19.203 1.00 52.78 86 GLU A C 1
ATOM 700 O O . GLU A 1 86 ? 0.576 -3.426 -20.176 1.00 52.78 86 GLU A O 1
ATOM 705 N N . CYS A 1 87 ? -1.327 -2.682 -19.270 1.00 45.00 87 CYS A N 1
ATOM 706 C CA . CYS A 1 87 ? -1.906 -2.148 -20.518 1.00 45.00 87 CYS A CA 1
ATOM 707 C C . CYS A 1 87 ? -1.315 -0.798 -20.966 1.00 45.00 87 CYS A C 1
ATOM 709 O O . CYS A 1 87 ? -2.046 0.092 -21.386 1.00 45.00 87 CYS A O 1
ATOM 711 N N . MET A 1 88 ? 0.001 -0.630 -20.871 1.00 44.28 88 MET A N 1
ATOM 712 C CA . MET A 1 88 ? 0.697 0.599 -21.259 1.00 44.28 88 MET A CA 1
ATOM 713 C C . MET A 1 88 ? 1.365 0.462 -22.627 1.00 44.28 88 MET A C 1
ATOM 715 O O . MET A 1 88 ? 2.578 0.572 -22.716 1.00 44.28 88 MET A O 1
ATOM 719 N N . PHE A 1 89 ? 0.592 0.246 -23.695 1.00 45.38 89 PHE A N 1
ATOM 720 C CA . PHE A 1 89 ? 1.022 0.634 -25.043 1.00 45.38 89 PHE A CA 1
ATOM 721 C C . PHE A 1 89 ? -0.187 1.074 -25.877 1.00 45.38 89 PHE A C 1
ATOM 723 O O . PHE A 1 89 ? -1.078 0.275 -26.145 1.00 45.38 89 PHE A O 1
ATOM 730 N N . GLU A 1 90 ? -0.112 2.337 -26.303 1.00 37.75 90 GLU A N 1
ATOM 731 C CA . GLU A 1 90 ? -0.886 3.001 -27.362 1.00 37.75 90 GLU A CA 1
ATOM 732 C C . GLU A 1 90 ? -2.275 3.556 -26.985 1.00 37.75 90 GLU A C 1
ATOM 734 O O . GLU A 1 90 ? -3.247 2.829 -26.820 1.00 37.75 90 GLU A O 1
ATOM 739 N N . ASP A 1 91 ? -2.298 4.893 -26.940 1.00 38.16 91 ASP A N 1
ATOM 740 C CA . ASP A 1 91 ? -3.404 5.835 -27.139 1.00 38.16 91 ASP A CA 1
ATOM 741 C C . ASP A 1 91 ? -4.610 5.875 -26.178 1.00 38.16 91 ASP A C 1
ATOM 743 O O . ASP A 1 91 ? -5.315 4.903 -25.935 1.00 38.16 91 ASP A O 1
ATOM 747 N N . ASP A 1 92 ? -4.835 7.115 -25.723 1.00 43.34 92 ASP A N 1
ATOM 748 C CA . ASP A 1 92 ? -6.064 7.783 -25.290 1.00 43.34 92 ASP A CA 1
ATOM 749 C C . ASP A 1 92 ? -6.987 7.089 -24.261 1.00 43.34 92 ASP A C 1
ATOM 751 O O . ASP A 1 92 ? -7.662 6.097 -24.518 1.00 43.34 92 ASP A O 1
ATOM 755 N N . ASP A 1 93 ? -7.089 7.754 -23.102 1.00 41.91 93 ASP A N 1
ATOM 756 C CA . ASP A 1 93 ? -8.049 7.553 -22.006 1.00 41.91 93 ASP A CA 1
ATOM 757 C C . ASP A 1 93 ? -7.962 6.232 -21.224 1.00 41.91 93 ASP A C 1
ATOM 759 O O . ASP A 1 93 ? -8.853 5.385 -21.289 1.00 41.91 93 ASP A O 1
ATOM 763 N N . LEU A 1 94 ? -6.949 6.100 -20.360 1.00 31.89 94 LEU A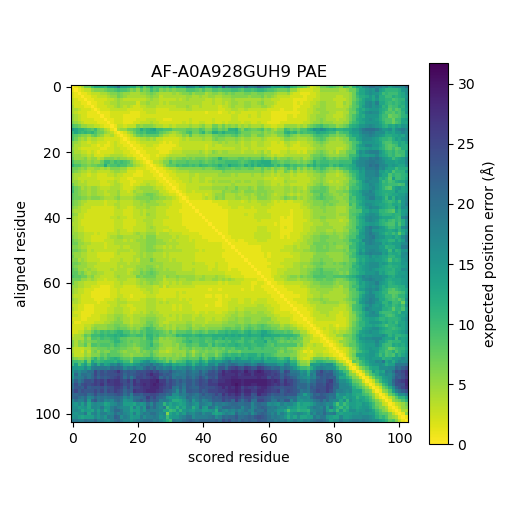 N 1
ATOM 764 C CA . LEU A 1 94 ? -6.946 5.104 -19.282 1.00 31.89 94 LEU A CA 1
ATOM 765 C C . LEU A 1 94 ? -6.353 5.694 -17.996 1.00 31.89 94 LEU A C 1
ATOM 767 O O . LEU A 1 94 ? -5.384 6.450 -18.046 1.00 31.89 94 LEU A O 1
ATOM 771 N N . ASP A 1 95 ? -6.943 5.348 -16.848 1.00 39.69 95 ASP A N 1
ATOM 772 C CA . ASP A 1 95 ? -6.489 5.741 -15.510 1.00 39.69 95 ASP A CA 1
ATOM 773 C C .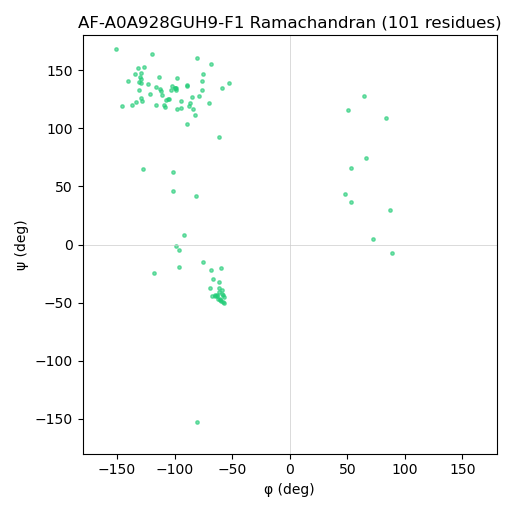 ASP A 1 95 ? -5.072 5.194 -15.251 1.00 39.69 95 ASP A C 1
ATOM 77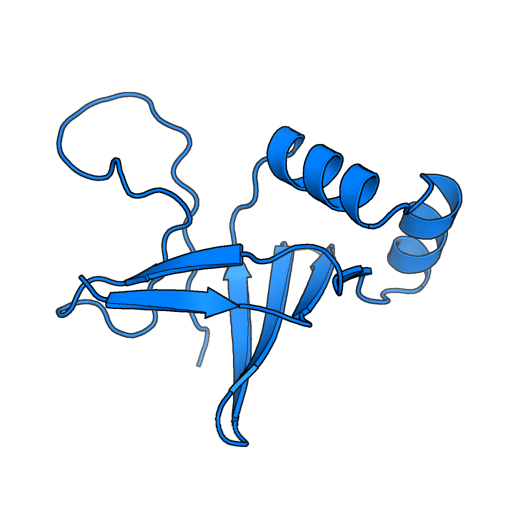5 O O . ASP A 1 95 ? -4.864 4.043 -14.852 1.00 39.69 95 ASP A O 1
ATOM 779 N N . ILE A 1 96 ? -4.074 6.018 -15.568 1.00 40.22 96 ILE A N 1
ATOM 780 C CA . ILE A 1 96 ? -2.652 5.721 -15.428 1.00 40.22 96 ILE A CA 1
ATOM 781 C C . ILE A 1 96 ? -2.242 5.974 -13.980 1.00 40.22 96 ILE A C 1
ATOM 783 O O . ILE A 1 96 ? -2.153 7.114 -13.534 1.00 40.22 96 ILE A O 1
ATOM 787 N N . PHE A 1 97 ? -1.917 4.901 -13.265 1.00 52.91 97 PHE A N 1
ATOM 788 C CA . PHE A 1 97 ? -1.385 4.981 -11.912 1.00 52.91 97 PHE A CA 1
ATOM 789 C C . PHE A 1 97 ? 0.142 5.071 -11.940 1.00 52.91 97 PHE A C 1
ATOM 791 O O . PHE A 1 97 ? 0.826 4.079 -12.201 1.00 52.91 97 PHE A O 1
ATOM 798 N N . HIS A 1 98 ? 0.669 6.275 -11.710 1.00 46.78 98 HIS A N 1
ATOM 799 C CA . HIS A 1 98 ? 2.105 6.559 -11.672 1.00 46.78 98 HIS A CA 1
ATOM 800 C C . HIS A 1 98 ? 2.650 6.373 -10.255 1.00 46.78 98 HIS A C 1
ATOM 802 O O . HIS A 1 98 ? 2.062 6.871 -9.292 1.00 46.78 98 HIS A O 1
ATOM 808 N N . ALA A 1 99 ? 3.807 5.723 -10.131 1.00 51.28 99 ALA A N 1
ATOM 809 C CA . ALA A 1 99 ? 4.552 5.680 -8.886 1.00 51.28 99 ALA A CA 1
ATOM 810 C C . ALA A 1 99 ? 6.023 6.061 -9.067 1.00 51.28 99 ALA A C 1
ATOM 812 O O . ALA A 1 99 ? 6.715 5.469 -9.890 1.00 51.28 99 ALA A O 1
ATOM 813 N N . GLU A 1 100 ? 6.495 7.033 -8.283 1.00 42.62 100 GLU A N 1
ATOM 814 C CA . GLU A 1 100 ? 7.864 7.565 -8.332 1.00 42.62 100 GLU A CA 1
ATOM 815 C C . GLU A 1 100 ? 8.532 7.395 -6.959 1.00 42.62 100 GLU A C 1
ATOM 817 O O . GLU A 1 100 ? 7.964 7.775 -5.924 1.00 42.62 100 GLU A O 1
ATOM 822 N N . ILE A 1 101 ? 9.740 6.823 -6.944 1.00 43.00 101 ILE A N 1
ATOM 823 C CA . ILE A 1 101 ? 10.634 6.889 -5.781 1.00 43.00 101 ILE A CA 1
ATOM 824 C C . ILE A 1 101 ? 11.122 8.335 -5.656 1.00 43.00 101 ILE A C 1
ATOM 826 O O . ILE A 1 101 ? 11.750 8.854 -6.575 1.00 43.00 101 ILE A O 1
ATOM 830 N N . LYS A 1 102 ? 10.871 8.982 -4.514 1.00 40.28 102 LYS A N 1
ATOM 831 C CA . LYS A 1 102 ? 11.571 10.227 -4.174 1.00 40.28 102 LYS A CA 1
ATOM 832 C C . LYS A 1 102 ? 12.869 9.886 -3.449 1.00 40.28 102 LYS A C 1
ATOM 834 O O . LYS A 1 102 ? 12.807 9.266 -2.390 1.00 40.28 102 LYS A O 1
ATOM 839 N N . GLU A 1 103 ? 13.998 10.287 -4.034 1.00 32.62 103 GLU A N 1
ATOM 840 C CA . GLU A 1 103 ? 15.300 10.379 -3.349 1.00 32.62 103 GLU A CA 1
ATOM 841 C C . GLU A 1 103 ? 15.308 11.486 -2.283 1.00 32.62 103 GLU A C 1
ATOM 843 O O . GLU A 1 103 ? 14.640 12.531 -2.488 1.00 32.62 103 GLU A O 1
#

Radius of gyration: 14.12 Å; Cα contacts (8 Å, |Δi|>4): 172; chains: 1; bounding box: 32×25×41 Å

Foldseek 3Di:
DDKDKDAFWWWFPPPFTKIWDDDPNDIAIKTKDDDPVRVVVQCVQQVHDPVNVVVCNVVRHTDTGHRDMFMWDDDPVGPQWTWRDPPPDDDDDDDTMIMGGDD

Nearest PDB structures (foldseek):
  7c2v-assembly1_C  TM=2.564E-01  e=1.091E+00  Homo sapiens
  4fz7-assembly1_A  TM=5.176E-01  e=6.859E+00  Homo sapiens
  3fqh-assembly2_B  TM=5.265E-01  e=7.668E+00  Homo sapiens
  4fz6-assembly1_A  TM=3.917E-01  e=7.252E+00  Homo sapiens
  7c2v-assembly1_B  TM=2.671E-01  e=4.644E+00  Homo sapiens

pLDDT: mean 76.48, std 16.92, range [31.89, 94.19]

Sequence (103 aa):
MKTVEIKNFELYTTGVISIAWKEKDEDIFINVDLDLAALLKMLKIEGLSYEKVQQMSENQKPLVFKKVTLLLFQDDDKPGQYYTSECMFEDDDLDIFHAEIKE

Secondary structure (DSSP, 8-state):
-EEEEEEEEEEEESSSEEEEEEETTEEEEEEE---HHHHHHHHHHHT--HHHHHHHHHTTPPEEEEEEEEEEEE-TT-TTEEES-S--SS-S-----EEE---

Solvent-accessible surface area (backbone atoms only — not comparable to full-atom values): 6162 Å² total; per-residue (Å²): 111,47,78,46,81,47,62,58,32,33,38,36,77,61,102,58,41,28,45,36,37,75,56,97,90,40,82,46,62,31,40,38,52,73,58,68,68,58,50,54,50,48,35,58,70,62,66,60,49,69,70,56,52,50,52,28,53,78,67,75,41,59,50,77,34,73,76,52,71,48,59,35,38,27,49,82,90,39,82,61,40,36,28,69,65,90,86,80,76,84,83,85,90,72,95,76,36,55,22,49,55,77,130

Mean predicted aligned error: 8.02 Å